Protein AF-A0A2N7GCZ8-F1 (afdb_monomer_lite)

pLDDT: mean 92.73, std 8.87, range [36.66, 98.44]

Sequence (121 aa):
MIDFFESSRCLSTRLAHYFSDLNAPEVCGHCSVCAGQTATLPQIETAEIDLDRLNKWVSEFSIASKPSISNEALTRMLCGITTPLSTKLKAKKMEGFGQLEQHPFSVVLEKVKAIRKNSVV

Secondary structure (DSSP, 8-state):
-HHHHT-SS-HHHHHHHHTT---S-S--SSSTTTTT----PPPPP-----HHHHHHHHHHHHHHS-TT--HHHHHHHHTT---HHHHHTTGGGSTTTTTTTTS-HHHHHHHHHHHHHHT--

Structure (mmCIF, N/CA/C/O backbone):
data_AF-A0A2N7GCZ8-F1
#
_entry.id   AF-A0A2N7GCZ8-F1
#
loop_
_atom_site.group_PDB
_atom_site.id
_atom_site.type_symbol
_atom_site.label_atom_id
_atom_site.label_alt_id
_atom_site.label_comp_id
_atom_site.label_asym_id
_atom_site.label_entity_id
_atom_site.label_seq_id
_atom_site.pdbx_PDB_ins_code
_atom_site.Cartn_x
_atom_site.Cartn_y
_atom_site.Cartn_z
_atom_site.occupancy
_atom_site.B_iso_or_equiv
_atom_site.auth_seq_id
_atom_site.auth_comp_id
_atom_site.auth_asym_id
_atom_site.auth_atom_id
_atom_site.pdbx_PDB_model_num
ATOM 1 N N . MET A 1 1 ? -5.718 -2.926 11.004 1.00 79.88 1 MET A N 1
ATOM 2 C CA . MET A 1 1 ? -5.561 -1.773 11.926 1.00 79.88 1 MET A CA 1
ATOM 3 C C . MET A 1 1 ? -6.473 -0.615 11.545 1.00 79.88 1 MET A C 1
ATOM 5 O O . MET A 1 1 ? -7.054 -0.039 12.446 1.00 79.88 1 MET A O 1
ATOM 9 N N . ILE A 1 2 ? -6.664 -0.291 10.263 1.00 82.56 2 ILE A N 1
ATOM 10 C CA . ILE A 1 2 ? -7.654 0.722 9.851 1.00 82.56 2 ILE A CA 1
ATOM 11 C C . ILE A 1 2 ? -9.086 0.318 10.249 1.00 82.56 2 ILE A C 1
ATOM 13 O O . ILE A 1 2 ? -9.733 1.063 10.976 1.00 82.56 2 ILE A O 1
ATOM 17 N N . ASP A 1 3 ? -9.484 -0.930 9.983 1.00 86.25 3 ASP A N 1
ATOM 18 C CA . ASP A 1 3 ? -10.788 -1.488 10.401 1.00 86.25 3 ASP A CA 1
ATOM 19 C C . ASP A 1 3 ? -11.038 -1.442 11.919 1.00 86.25 3 ASP A C 1
ATOM 21 O O . ASP A 1 3 ? -12.157 -1.634 12.397 1.00 86.25 3 ASP A O 1
ATOM 25 N N . PHE A 1 4 ? -9.984 -1.256 12.722 1.00 92.12 4 PHE A N 1
ATOM 26 C CA . PHE A 1 4 ? -10.159 -1.059 14.152 1.00 92.12 4 PHE A CA 1
ATOM 27 C C . PHE A 1 4 ? -10.814 0.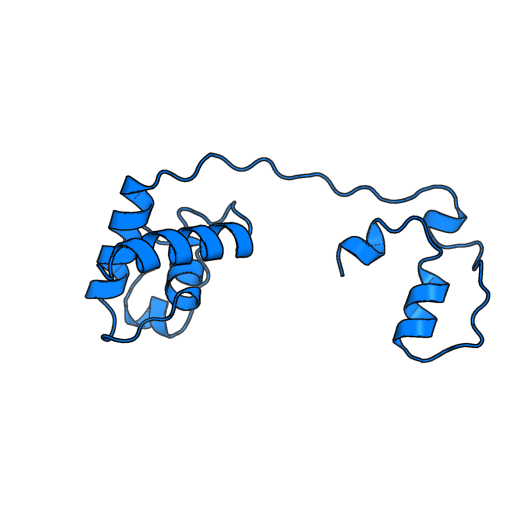292 14.441 1.00 92.12 4 PHE A C 1
ATOM 29 O O . PHE A 1 4 ? -11.752 0.326 15.227 1.00 92.12 4 PHE A O 1
ATOM 36 N N . PHE A 1 5 ? -10.366 1.367 13.793 1.00 91.06 5 PHE A N 1
ATOM 37 C CA . PHE A 1 5 ? -10.846 2.723 14.057 1.00 91.06 5 PHE A CA 1
ATOM 38 C C . PHE A 1 5 ? -12.262 2.982 13.526 1.00 91.06 5 PHE A C 1
ATOM 40 O O . PHE A 1 5 ? -12.988 3.767 14.127 1.00 91.06 5 PHE A O 1
ATOM 47 N N . GLU A 1 6 ? -12.676 2.281 12.470 1.00 92.31 6 GLU A N 1
ATOM 48 C CA . GLU A 1 6 ? -14.028 2.374 11.882 1.00 92.31 6 GLU A CA 1
ATOM 49 C C . GLU A 1 6 ? -15.014 1.339 12.459 1.00 92.31 6 GLU A C 1
ATOM 51 O O . GLU A 1 6 ? -16.129 1.151 11.977 1.00 92.31 6 GLU A O 1
ATOM 56 N N . SER A 1 7 ? -14.600 0.624 13.504 1.00 93.56 7 SER A N 1
ATOM 57 C CA . SER A 1 7 ? -15.395 -0.408 14.164 1.00 93.56 7 SER A CA 1
ATOM 58 C C . SER A 1 7 ? -16.682 0.143 14.771 1.00 93.56 7 SER A C 1
ATOM 60 O O . SER A 1 7 ? -16.669 1.155 15.459 1.00 93.56 7 SER A O 1
ATOM 62 N N . SER A 1 8 ? -17.776 -0.610 14.654 1.00 93.19 8 SER A N 1
ATOM 63 C CA . SER A 1 8 ? -19.029 -0.349 15.381 1.00 93.19 8 SER A CA 1
ATOM 64 C C . SER A 1 8 ? -19.035 -0.877 16.824 1.00 93.19 8 SER A C 1
ATOM 66 O O . SER A 1 8 ? -20.019 -0.723 17.542 1.00 93.19 8 SER A O 1
ATOM 68 N N . ARG A 1 9 ? -17.945 -1.514 17.269 1.00 94.38 9 ARG A N 1
ATOM 69 C CA . ARG A 1 9 ? -17.759 -2.044 18.633 1.00 94.38 9 ARG A CA 1
ATOM 70 C C . ARG A 1 9 ? -16.788 -1.193 19.445 1.00 94.38 9 ARG A C 1
ATOM 72 O O . ARG A 1 9 ? -15.864 -0.621 18.868 1.00 94.38 9 ARG A O 1
ATOM 79 N N . CYS A 1 10 ? -16.952 -1.204 20.772 1.00 96.38 10 CYS A N 1
ATOM 80 C CA . CYS A 1 10 ? -16.096 -0.504 21.732 1.00 96.38 10 CYS A CA 1
ATOM 81 C C . CYS A 1 10 ? -14.597 -0.704 21.435 1.00 96.38 10 CYS A C 1
ATOM 83 O O . CYS A 1 10 ? -14.084 -1.826 21.442 1.00 96.38 10 CYS A O 1
ATOM 85 N N . LEU A 1 11 ? -13.892 0.401 21.188 1.00 96.31 11 LEU A N 1
ATOM 86 C CA . LEU A 1 11 ? -12.479 0.391 20.810 1.00 96.31 11 LEU A CA 1
ATOM 87 C C . LEU A 1 11 ? -11.583 -0.052 21.971 1.00 96.31 11 LEU A C 1
ATOM 89 O O . LEU A 1 11 ? -10.692 -0.878 21.785 1.00 96.31 11 LEU A O 1
ATOM 93 N N . SER A 1 12 ? -11.842 0.459 23.175 1.00 96.19 12 SER A N 1
ATOM 94 C CA . SER A 1 12 ? -11.031 0.168 24.361 1.00 96.19 12 SER A CA 1
ATOM 95 C C . SER A 1 12 ? -11.082 -1.307 24.755 1.00 96.19 12 SER A C 1
ATOM 97 O O . SER A 1 12 ? -10.036 -1.904 24.980 1.00 96.19 12 SER A O 1
ATOM 99 N N . THR A 1 13 ? -12.265 -1.927 24.740 1.00 96.56 13 THR A N 1
ATOM 100 C CA . THR A 1 13 ? -12.436 -3.366 25.007 1.00 96.56 13 THR A CA 1
ATOM 101 C C . THR A 1 13 ? -11.674 -4.212 23.992 1.00 96.56 13 THR A C 1
ATOM 103 O O . THR A 1 13 ? -10.980 -5.159 24.347 1.00 96.56 13 THR A O 1
ATOM 106 N N . ARG A 1 14 ? -11.747 -3.853 22.706 1.00 95.06 14 ARG A N 1
ATOM 107 C CA . ARG A 1 14 ? -11.029 -4.574 21.647 1.00 95.06 14 ARG A CA 1
ATOM 108 C C . ARG A 1 14 ? -9.511 -4.446 21.770 1.00 95.06 14 ARG A C 1
ATOM 110 O O . ARG A 1 14 ? -8.814 -5.420 21.499 1.00 95.06 14 ARG A O 1
ATOM 117 N N . LEU A 1 15 ? -9.005 -3.277 22.169 1.00 96.00 15 LEU A N 1
ATOM 118 C CA . LEU A 1 15 ? -7.580 -3.090 22.458 1.00 96.00 15 LEU A CA 1
ATOM 119 C C . LEU A 1 15 ? -7.145 -3.932 23.650 1.00 96.00 15 LEU A C 1
ATOM 121 O O . LEU A 1 15 ? -6.147 -4.636 23.542 1.00 96.00 15 LEU A O 1
ATOM 125 N N . ALA A 1 16 ? -7.908 -3.905 24.743 1.00 96.44 16 ALA A N 1
ATOM 126 C CA . ALA A 1 16 ? -7.639 -4.726 25.917 1.00 96.44 16 ALA A CA 1
ATOM 127 C C . ALA A 1 16 ? -7.540 -6.214 25.538 1.00 96.44 16 ALA A C 1
ATOM 129 O O . ALA A 1 16 ? -6.504 -6.834 25.768 1.00 96.44 16 ALA A O 1
ATOM 130 N N . HIS A 1 17 ? -8.529 -6.741 24.807 1.00 95.00 17 HIS A N 1
ATOM 131 C CA . HIS A 1 17 ? -8.501 -8.117 24.304 1.00 95.00 17 HIS A CA 1
ATOM 132 C C . HIS A 1 17 ? -7.288 -8.425 23.417 1.00 95.00 17 HIS A C 1
ATOM 134 O O . HIS A 1 17 ? -6.701 -9.497 23.549 1.00 95.00 17 HIS A O 1
ATOM 140 N N . TYR A 1 18 ? -6.895 -7.516 22.517 1.00 94.69 18 TYR A N 1
ATOM 141 C CA . TYR A 1 18 ? -5.696 -7.695 21.687 1.00 94.69 18 TYR A CA 1
ATOM 142 C C . TYR A 1 18 ? -4.428 -7.845 22.544 1.00 94.69 18 TYR A C 1
ATOM 144 O O . TYR A 1 18 ? -3.559 -8.655 22.228 1.00 94.69 18 TYR A O 1
ATOM 152 N N . PHE A 1 19 ? -4.356 -7.122 23.663 1.00 96.25 19 PHE A N 1
ATOM 153 C CA . PHE A 1 19 ? -3.287 -7.234 24.659 1.00 96.25 19 PHE A CA 1
ATOM 154 C C . PHE A 1 19 ? -3.565 -8.282 25.747 1.00 96.25 19 PHE A C 1
ATOM 156 O O . PHE A 1 19 ? -2.901 -8.287 26.780 1.00 96.25 19 PHE A O 1
ATOM 163 N N . SER A 1 20 ? -4.494 -9.211 25.496 1.00 96.44 20 SER A N 1
ATOM 164 C CA . SER A 1 20 ? -4.861 -10.309 26.403 1.00 96.44 20 SER A CA 1
ATOM 165 C C . SER A 1 20 ? -5.434 -9.874 27.758 1.00 96.44 20 SER A C 1
ATOM 167 O O . SER A 1 20 ? -5.486 -10.678 28.686 1.00 96.44 20 SER A O 1
ATOM 169 N N . ASP A 1 21 ? -5.916 -8.637 27.875 1.00 96.50 21 ASP A N 1
ATOM 170 C CA . ASP A 1 21 ? -6.754 -8.220 28.994 1.00 96.50 21 ASP A CA 1
ATOM 171 C C . ASP A 1 21 ? -8.218 -8.565 28.693 1.00 96.50 21 ASP A C 1
ATOM 173 O O . ASP A 1 21 ? -8.897 -7.905 27.903 1.00 96.50 21 ASP A O 1
ATOM 177 N N . LEU A 1 22 ? -8.682 -9.648 29.317 1.00 94.81 22 LEU A N 1
ATOM 178 C CA . LEU A 1 22 ? -10.046 -10.165 29.194 1.00 94.81 22 LEU A CA 1
ATOM 179 C C . LEU A 1 22 ? -10.994 -9.602 30.266 1.00 94.81 22 LEU A C 1
ATOM 181 O O . LEU A 1 22 ? -12.172 -9.942 30.263 1.00 94.81 22 LEU A O 1
ATOM 185 N N . ASN A 1 23 ? -10.489 -8.778 31.191 1.00 95.12 23 ASN A N 1
ATOM 186 C CA . ASN A 1 23 ? -11.271 -8.220 32.297 1.00 95.12 23 ASN A CA 1
ATOM 187 C C . ASN A 1 23 ? -11.822 -6.822 31.983 1.00 95.12 23 ASN A C 1
ATOM 189 O O . ASN A 1 23 ? -12.541 -6.243 32.799 1.00 95.12 23 ASN A O 1
ATOM 193 N N . ALA A 1 24 ? -11.478 -6.259 30.823 1.00 93.56 24 ALA A N 1
ATOM 194 C CA . ALA A 1 24 ? -11.988 -4.968 30.395 1.00 93.56 24 ALA A CA 1
ATOM 195 C C . ALA A 1 24 ? -13.521 -4.994 30.242 1.00 93.56 24 ALA A C 1
ATOM 197 O O . ALA A 1 24 ? -14.084 -5.983 29.768 1.00 93.56 24 ALA A O 1
ATOM 198 N N . PRO A 1 25 ? -14.214 -3.896 30.590 1.00 94.19 25 PRO A N 1
ATOM 199 C CA . PRO A 1 25 ? -15.661 -3.818 30.431 1.00 94.19 25 PRO A CA 1
ATOM 200 C C . PRO A 1 25 ? -16.051 -3.948 28.956 1.00 94.19 25 PRO A C 1
ATOM 202 O O . PRO A 1 25 ? -15.336 -3.464 28.079 1.00 94.19 25 PRO A O 1
ATOM 205 N N . GLU A 1 26 ? -17.222 -4.521 28.670 1.00 93.25 26 GLU A N 1
ATOM 206 C CA . GLU A 1 26 ? -17.741 -4.626 27.295 1.00 93.25 26 GLU A CA 1
ATOM 207 C C . GLU A 1 26 ? -18.005 -3.250 26.653 1.00 93.25 26 GLU A C 1
ATOM 209 O O . GLU A 1 26 ? -17.853 -3.069 25.443 1.00 93.25 26 GLU A O 1
ATOM 214 N N . VAL A 1 27 ? -18.356 -2.256 27.477 1.00 95.44 27 VAL A N 1
ATOM 215 C CA . VAL A 1 27 ? -18.623 -0.869 27.082 1.00 95.44 27 VAL A CA 1
ATOM 216 C C . VAL A 1 27 ? -17.806 0.058 27.978 1.00 95.44 27 VAL A C 1
ATOM 218 O O . VAL A 1 27 ? -18.081 0.182 29.167 1.00 95.44 27 VAL A O 1
ATOM 221 N N . CYS A 1 28 ? -16.802 0.730 27.413 1.00 96.06 28 CYS A N 1
ATOM 222 C CA . CYS A 1 28 ? -15.927 1.620 28.188 1.00 96.06 28 CYS A CA 1
ATOM 223 C C . CYS A 1 28 ? -16.554 2.987 28.509 1.00 96.06 28 CYS A C 1
ATOM 225 O O . CYS A 1 28 ? -16.083 3.685 29.399 1.00 96.06 28 CYS A O 1
ATOM 227 N N . GLY A 1 29 ? -17.581 3.405 27.761 1.00 95.69 29 GLY A N 1
ATOM 228 C CA . GLY A 1 29 ? -18.274 4.684 27.958 1.00 95.69 29 GLY A CA 1
ATOM 229 C C . GLY A 1 29 ? -17.536 5.935 27.458 1.00 95.69 29 GLY A C 1
ATOM 230 O O . GLY A 1 29 ? -18.134 7.002 27.448 1.00 95.69 29 GLY A O 1
ATOM 231 N N . HIS A 1 30 ? -16.279 5.833 27.011 1.00 94.75 30 HIS A N 1
ATOM 232 C CA . HIS A 1 30 ? -15.463 7.010 26.665 1.00 94.75 30 HIS A CA 1
ATOM 233 C C . HIS A 1 30 ? -14.760 6.946 25.298 1.00 94.75 30 HIS A C 1
ATOM 235 O O . HIS A 1 30 ? -14.142 7.923 24.881 1.00 94.75 30 HIS A O 1
ATOM 241 N N . CYS A 1 31 ? -14.788 5.812 24.590 1.00 96.00 31 CYS A N 1
ATOM 242 C CA . CYS A 1 31 ? -14.279 5.757 23.216 1.00 96.00 31 CYS A CA 1
ATOM 243 C C . CYS A 1 31 ? -15.288 6.362 22.230 1.00 96.00 31 CYS A C 1
ATOM 245 O O . CYS A 1 31 ? -16.477 6.446 22.535 1.00 96.00 31 CYS A O 1
ATOM 247 N N . SER A 1 32 ? -14.830 6.719 21.029 1.00 95.44 32 SER A N 1
ATOM 248 C CA . SER A 1 32 ? -15.662 7.337 19.987 1.00 95.44 32 SER A CA 1
ATOM 249 C C . SER A 1 32 ? -16.944 6.547 19.692 1.00 95.44 32 SER A C 1
ATOM 251 O O . SER A 1 32 ? -18.022 7.124 19.635 1.00 95.44 32 SER A O 1
ATOM 253 N N . VAL A 1 33 ? -16.860 5.217 19.624 1.00 96.44 33 VAL A N 1
ATOM 254 C CA . VAL A 1 33 ? -18.020 4.334 19.418 1.00 96.44 33 VAL A CA 1
ATOM 255 C C . VAL A 1 33 ? -19.008 4.408 20.583 1.00 96.44 33 VAL A C 1
ATOM 257 O O . VAL A 1 33 ? -20.206 4.563 20.369 1.00 96.44 33 VAL A O 1
ATOM 260 N N . CYS A 1 34 ? -18.520 4.337 21.825 1.00 96.50 34 CYS A N 1
ATOM 261 C CA . CYS A 1 34 ? -19.374 4.444 23.014 1.00 96.50 34 CYS A CA 1
ATOM 262 C C . CYS A 1 34 ? -19.990 5.842 23.162 1.00 96.50 34 CYS A C 1
ATOM 264 O O . CYS A 1 34 ? -21.074 5.966 23.719 1.00 96.50 34 CYS A O 1
ATOM 266 N N . ALA A 1 35 ? -19.323 6.871 22.638 1.00 94.81 35 ALA A N 1
ATOM 267 C CA . ALA A 1 35 ? -19.833 8.234 22.557 1.00 94.81 35 ALA A CA 1
ATOM 268 C C . ALA A 1 35 ? -20.789 8.463 21.364 1.00 94.81 35 ALA A C 1
ATOM 270 O O . ALA A 1 35 ? -21.240 9.587 21.158 1.00 94.81 35 ALA A O 1
ATOM 271 N N . GLY A 1 36 ? -21.092 7.433 20.561 1.00 94.44 36 GLY A N 1
ATOM 272 C CA . GLY A 1 36 ? -21.970 7.538 19.388 1.00 94.44 36 GLY A CA 1
ATOM 273 C C . GLY A 1 36 ? -21.339 8.236 18.175 1.00 94.44 36 GLY A C 1
ATOM 274 O O . GLY A 1 36 ? -22.047 8.636 17.258 1.00 94.44 36 GLY A O 1
ATOM 275 N N . GLN A 1 37 ? -20.015 8.388 18.161 1.00 93.94 37 GLN A N 1
ATOM 276 C CA . GLN A 1 37 ? -19.232 9.093 17.143 1.00 93.94 37 GLN A CA 1
ATOM 277 C C . GLN A 1 37 ? -18.298 8.130 16.398 1.00 93.94 37 GLN A C 1
ATOM 279 O O . GLN A 1 37 ? -17.083 8.329 16.360 1.00 93.94 37 GLN A O 1
ATOM 284 N N . THR A 1 38 ? -18.832 7.044 15.836 1.00 93.06 38 THR A N 1
ATOM 285 C CA . THR A 1 38 ? -18.017 6.099 15.056 1.00 93.06 38 THR A CA 1
ATOM 286 C C . THR A 1 38 ? -17.306 6.824 13.914 1.00 93.06 38 THR A C 1
ATOM 288 O O . THR A 1 38 ? -17.937 7.517 13.117 1.00 93.06 38 THR A O 1
ATOM 291 N N . ALA A 1 39 ? -15.983 6.672 13.844 1.00 91.75 39 ALA A N 1
ATOM 292 C CA . ALA A 1 39 ? -15.18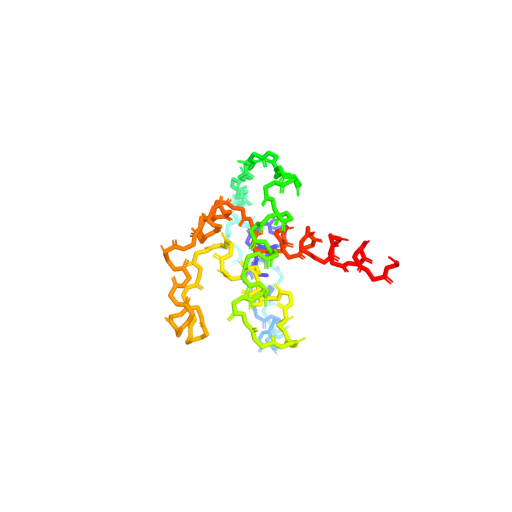7 7.311 12.810 1.00 91.75 39 ALA A CA 1
ATOM 293 C C . ALA A 1 39 ? -15.444 6.642 11.453 1.00 91.75 39 ALA A C 1
ATOM 295 O O . ALA A 1 39 ? -15.544 5.422 11.365 1.00 91.75 39 ALA A O 1
ATOM 296 N N . THR A 1 40 ? -15.528 7.452 10.402 1.00 90.69 40 THR A N 1
ATOM 297 C CA . THR A 1 40 ? -15.482 7.002 9.007 1.00 90.69 40 THR A CA 1
ATOM 298 C C . THR A 1 40 ? -14.307 7.708 8.357 1.00 90.69 40 THR A C 1
ATOM 300 O O . THR A 1 40 ? -14.212 8.936 8.412 1.00 90.69 40 THR A O 1
ATOM 303 N N . LEU A 1 41 ? -13.378 6.942 7.803 1.00 88.00 41 LEU A N 1
ATOM 304 C CA . LEU A 1 41 ? -12.216 7.481 7.120 1.00 88.00 41 LEU A CA 1
ATOM 305 C C . LEU A 1 41 ? -12.594 7.824 5.674 1.00 88.00 41 LEU A C 1
ATOM 307 O O . LEU A 1 41 ? -13.368 7.103 5.042 1.00 88.00 41 LEU A O 1
ATOM 311 N N . PRO A 1 42 ? -12.063 8.929 5.128 1.00 86.94 42 PRO A N 1
ATOM 312 C CA . PRO A 1 42 ? -12.327 9.288 3.746 1.00 86.94 42 PRO A CA 1
ATOM 313 C C . PRO A 1 42 ? -11.749 8.222 2.812 1.00 86.94 42 PRO A C 1
ATOM 315 O O . PRO A 1 42 ? -10.592 7.815 2.951 1.00 86.94 42 PRO A O 1
ATOM 318 N N . GLN A 1 43 ? -12.547 7.793 1.837 1.00 81.94 43 GLN A N 1
ATOM 319 C CA . GLN A 1 43 ? -12.045 6.982 0.736 1.00 81.94 43 GLN A CA 1
ATOM 320 C C . GLN A 1 43 ? -11.307 7.878 -0.256 1.00 81.94 43 GLN A C 1
ATOM 322 O O . GLN A 1 43 ? -11.779 8.956 -0.612 1.00 81.94 43 GLN A O 1
ATOM 327 N N . ILE A 1 44 ? -10.132 7.426 -0.688 1.00 81.88 44 ILE A N 1
ATOM 328 C CA . ILE A 1 44 ? -9.348 8.110 -1.712 1.00 81.88 44 ILE A CA 1
ATOM 329 C C . ILE A 1 44 ? -9.728 7.503 -3.056 1.00 81.88 44 ILE A C 1
ATOM 331 O O . ILE A 1 44 ? -9.494 6.318 -3.297 1.00 81.88 44 ILE A O 1
ATOM 335 N N . GLU A 1 45 ? -10.297 8.324 -3.931 1.00 85.00 45 GLU A N 1
ATOM 336 C CA . GLU A 1 45 ? -10.468 7.969 -5.334 1.00 85.00 45 GLU A CA 1
ATOM 337 C C . GLU A 1 45 ? -9.125 8.112 -6.047 1.00 85.00 45 GLU A C 1
ATOM 339 O O . GLU A 1 45 ? -8.493 9.169 -6.029 1.00 85.00 45 GLU A O 1
ATOM 344 N N . THR A 1 46 ? -8.671 7.030 -6.670 1.00 88.44 46 THR A N 1
ATOM 345 C CA . THR A 1 46 ? -7.455 7.036 -7.483 1.00 88.44 46 THR A CA 1
ATOM 346 C C . THR A 1 46 ? -7.827 6.875 -8.941 1.00 88.44 46 THR A C 1
ATOM 348 O O . THR A 1 46 ? -8.753 6.125 -9.251 1.00 88.44 46 THR A O 1
ATOM 351 N N . ALA A 1 47 ? -7.079 7.526 -9.830 1.00 90.44 47 ALA A N 1
ATOM 352 C CA . ALA A 1 47 ? -7.267 7.387 -11.268 1.00 90.44 47 ALA A CA 1
ATOM 353 C C . ALA A 1 47 ? -7.169 5.919 -11.727 1.00 90.44 47 ALA A C 1
ATOM 355 O O . ALA A 1 47 ? -6.698 5.039 -11.006 1.00 90.44 47 ALA A O 1
ATOM 356 N N . GLU A 1 48 ? -7.600 5.630 -12.948 1.00 93.81 48 GLU A N 1
ATOM 357 C CA . GLU A 1 48 ? -7.344 4.318 -13.531 1.00 93.81 48 GLU A CA 1
ATOM 358 C C . GLU A 1 48 ? -5.859 4.176 -13.902 1.00 93.81 48 GLU A C 1
ATOM 360 O O . GLU A 1 48 ? -5.227 5.115 -14.389 1.00 93.81 48 GLU A O 1
ATOM 365 N N . ILE A 1 49 ? -5.286 2.994 -13.658 1.00 95.56 49 ILE A N 1
ATOM 366 C CA . ILE A 1 49 ? -3.897 2.697 -14.024 1.00 95.56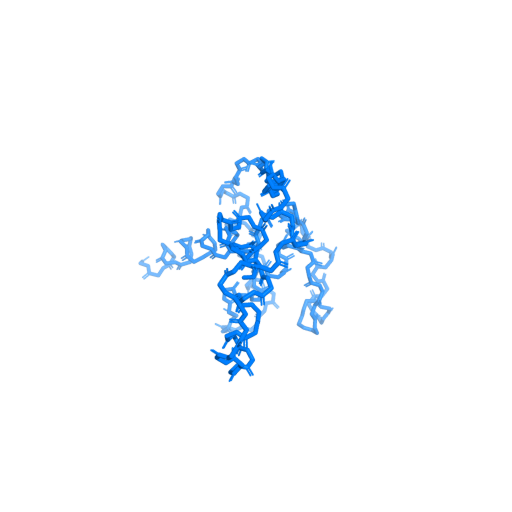 49 ILE A CA 1
ATOM 367 C C . ILE A 1 49 ? -3.862 2.246 -15.484 1.00 95.56 49 ILE A C 1
ATOM 369 O O . ILE A 1 49 ? -4.338 1.157 -15.806 1.00 95.56 49 ILE A O 1
ATOM 373 N N . ASP A 1 50 ? -3.232 3.056 -16.332 1.00 96.19 50 ASP A N 1
ATOM 374 C CA . ASP A 1 50 ? -2.915 2.721 -17.722 1.00 96.19 50 ASP A CA 1
ATOM 375 C C . ASP A 1 50 ? -1.985 1.492 -17.780 1.00 96.19 50 ASP A C 1
ATOM 377 O O . ASP A 1 50 ? -0.843 1.517 -17.302 1.00 96.19 50 ASP A O 1
ATOM 381 N N . LEU A 1 51 ? -2.493 0.395 -18.349 1.00 95.06 51 LEU A N 1
ATOM 382 C CA . LEU A 1 51 ? -1.789 -0.885 -18.408 1.00 95.06 51 LEU A CA 1
ATOM 383 C C . LEU A 1 51 ? -0.600 -0.870 -19.375 1.00 95.06 51 LEU A C 1
ATOM 385 O O . LEU A 1 51 ? 0.381 -1.573 -19.125 1.00 95.06 51 LEU A O 1
ATOM 389 N N . ASP A 1 52 ? -0.646 -0.069 -20.438 1.00 95.44 52 ASP A N 1
ATOM 390 C CA . ASP A 1 52 ? 0.444 0.020 -21.411 1.00 95.44 52 ASP A CA 1
ATOM 391 C C . ASP A 1 52 ? 1.635 0.757 -20.800 1.00 95.44 52 ASP A C 1
ATOM 393 O O . ASP A 1 52 ? 2.778 0.290 -20.865 1.00 95.44 52 ASP A O 1
ATOM 397 N N . ARG A 1 53 ? 1.363 1.865 -20.099 1.00 96.88 53 ARG A N 1
ATOM 398 C CA . ARG A 1 53 ? 2.383 2.573 -19.312 1.00 96.88 53 ARG A CA 1
ATOM 399 C C . ARG A 1 53 ? 2.946 1.698 -18.200 1.00 96.88 53 ARG A C 1
ATOM 401 O O . ARG A 1 53 ? 4.165 1.619 -18.046 1.00 96.88 53 ARG A O 1
ATOM 408 N N . LEU A 1 54 ? 2.083 0.991 -17.469 1.00 97.62 54 LEU A N 1
ATOM 409 C CA . LEU A 1 54 ? 2.510 0.076 -16.413 1.00 97.62 54 LEU A CA 1
ATOM 410 C C . LEU A 1 54 ? 3.466 -0.999 -16.950 1.00 97.62 54 LEU A C 1
ATOM 412 O O . LEU A 1 54 ? 4.525 -1.223 -16.360 1.00 97.62 54 LEU A O 1
ATOM 416 N N . ASN A 1 55 ? 3.123 -1.634 -18.075 1.00 96.75 55 ASN A N 1
ATOM 417 C CA . ASN A 1 55 ? 3.975 -2.626 -18.732 1.00 96.75 55 ASN A CA 1
ATOM 418 C C . ASN A 1 55 ? 5.328 -2.034 -19.140 1.00 96.75 55 ASN A C 1
ATOM 420 O O . ASN A 1 55 ? 6.368 -2.643 -18.873 1.00 96.75 55 ASN A O 1
ATOM 424 N N . LYS A 1 56 ? 5.335 -0.829 -19.726 1.00 97.12 56 LYS A N 1
ATOM 425 C CA . LYS A 1 56 ? 6.564 -0.121 -20.109 1.00 97.12 56 LYS A CA 1
ATOM 426 C C . LYS A 1 56 ? 7.484 0.097 -18.905 1.00 97.12 56 LYS A C 1
ATOM 428 O O . LYS A 1 56 ? 8.650 -0.291 -18.949 1.00 97.12 56 LYS A O 1
ATOM 433 N N . TRP A 1 57 ? 6.961 0.664 -17.820 1.00 97.50 57 TRP A N 1
ATOM 434 C CA . TRP A 1 57 ? 7.740 0.969 -16.617 1.00 97.50 57 TRP A CA 1
ATOM 435 C C . TRP A 1 57 ? 8.254 -0.289 -15.909 1.00 97.50 57 TRP A C 1
ATOM 437 O O . TRP A 1 57 ? 9.394 -0.327 -15.440 1.00 97.50 57 TRP A O 1
ATOM 447 N N . VAL A 1 58 ? 7.431 -1.343 -15.844 1.00 96.06 58 VAL A N 1
ATOM 448 C CA . VAL A 1 58 ? 7.835 -2.634 -15.270 1.00 96.06 58 VAL A CA 1
ATOM 449 C C . VAL A 1 58 ? 8.938 -3.285 -16.095 1.00 96.06 58 VAL A C 1
ATOM 451 O O . VAL A 1 58 ? 9.896 -3.803 -15.516 1.00 96.06 58 VAL A O 1
ATOM 454 N N . SER A 1 59 ? 8.840 -3.232 -17.423 1.00 94.44 59 SER A N 1
ATOM 455 C CA . SER A 1 59 ? 9.859 -3.765 -18.328 1.00 94.44 59 SER A CA 1
ATOM 456 C C . SER A 1 59 ? 11.183 -3.009 -18.194 1.00 94.44 59 SER A C 1
ATOM 458 O O . SER A 1 59 ? 12.217 -3.634 -17.958 1.00 94.44 59 SER A O 1
ATOM 460 N N . GLU A 1 60 ? 11.151 -1.670 -18.222 1.00 95.12 60 GLU A N 1
ATOM 461 C CA . GLU A 1 60 ? 12.339 -0.816 -18.069 1.00 95.12 60 GLU A CA 1
ATOM 462 C C . GLU A 1 60 ? 13.113 -1.145 -16.782 1.00 95.12 60 GLU A C 1
ATOM 464 O O . GLU A 1 60 ? 14.321 -1.404 -16.813 1.00 95.12 60 GLU A O 1
ATOM 469 N N . PHE A 1 61 ? 12.415 -1.210 -15.643 1.00 95.19 61 PHE A N 1
ATOM 470 C CA . PHE A 1 61 ? 13.060 -1.512 -14.365 1.00 95.19 61 PHE A CA 1
ATOM 471 C C . PHE A 1 61 ? 13.529 -2.962 -14.268 1.00 95.19 61 PHE A C 1
ATOM 473 O O . PHE A 1 61 ? 14.583 -3.224 -13.687 1.00 95.19 61 PHE A O 1
ATOM 480 N N . SER A 1 62 ? 12.780 -3.903 -14.849 1.00 93.94 62 SER A N 1
ATOM 481 C CA . SER A 1 62 ? 13.165 -5.315 -14.870 1.00 93.94 62 SER A CA 1
ATOM 482 C C . SER A 1 62 ? 14.458 -5.523 -15.656 1.00 93.94 62 SER A C 1
ATOM 484 O O . SER A 1 62 ? 15.361 -6.176 -15.137 1.00 93.94 62 SER A O 1
ATOM 486 N N . ILE A 1 63 ? 14.589 -4.898 -16.832 1.00 92.94 63 ILE A N 1
ATOM 487 C CA . ILE A 1 63 ? 15.795 -4.942 -17.678 1.00 92.94 63 ILE A CA 1
ATOM 488 C C . ILE A 1 63 ? 17.001 -4.326 -16.961 1.00 92.94 63 ILE A C 1
ATOM 490 O O . ILE A 1 63 ? 18.101 -4.872 -17.020 1.00 92.94 63 ILE A O 1
ATOM 494 N N . ALA A 1 64 ? 16.810 -3.208 -16.256 1.00 92.38 64 ALA A N 1
ATOM 495 C CA . ALA A 1 64 ? 17.880 -2.580 -15.483 1.00 92.38 64 ALA A CA 1
ATOM 496 C C . ALA A 1 64 ? 18.307 -3.411 -14.255 1.00 92.38 64 ALA A C 1
ATOM 498 O O . ALA A 1 64 ? 19.383 -3.193 -13.692 1.00 92.38 64 ALA A O 1
ATOM 499 N N . SER A 1 65 ? 17.465 -4.344 -13.810 1.00 89.25 65 SER A N 1
ATOM 500 C CA . SER A 1 65 ? 17.676 -5.163 -12.620 1.00 89.25 65 SER A CA 1
ATOM 501 C C . SER A 1 65 ? 18.253 -6.555 -12.930 1.00 89.25 65 SER A C 1
ATOM 503 O O . SER A 1 65 ? 18.468 -6.941 -14.073 1.00 89.25 65 SER A O 1
ATOM 505 N N . LYS A 1 66 ? 18.548 -7.332 -11.880 1.00 81.19 66 LYS A N 1
ATOM 506 C CA . LYS A 1 66 ? 18.971 -8.739 -12.004 1.00 81.19 66 LYS A CA 1
ATOM 507 C C . LYS A 1 66 ? 17.774 -9.640 -12.374 1.00 81.19 66 LYS A C 1
ATOM 509 O O . LYS A 1 66 ? 16.652 -9.285 -12.021 1.00 81.19 66 LYS A O 1
ATOM 514 N N . PRO A 1 67 ? 17.994 -10.842 -12.952 1.00 68.50 67 PRO A N 1
ATOM 515 C CA . PRO A 1 67 ? 16.937 -11.716 -13.498 1.00 68.50 67 PRO A CA 1
ATOM 516 C C . PRO A 1 67 ? 15.826 -12.175 -12.531 1.00 68.50 67 PRO A C 1
ATOM 518 O O . PRO A 1 67 ? 14.873 -12.812 -12.963 1.00 68.50 67 PRO A O 1
ATOM 521 N N . SER A 1 68 ? 15.892 -11.856 -11.238 1.00 81.81 68 SER A N 1
ATOM 522 C CA . SER A 1 68 ? 14.921 -12.292 -10.229 1.00 81.81 68 SER A CA 1
ATOM 523 C C . SER A 1 68 ? 14.353 -11.125 -9.415 1.00 81.81 68 SER A C 1
ATOM 525 O O . SER A 1 68 ? 14.370 -11.149 -8.181 1.00 81.81 68 SER A O 1
ATOM 527 N N . ILE A 1 69 ? 13.886 -10.065 -10.078 1.00 93.06 69 ILE A N 1
ATOM 528 C CA . ILE A 1 69 ? 13.228 -8.959 -9.377 1.00 93.06 69 ILE A CA 1
ATOM 529 C C . ILE A 1 69 ? 11.830 -9.358 -8.883 1.00 93.06 69 ILE A C 1
ATOM 531 O O . ILE A 1 69 ? 11.018 -9.930 -9.621 1.00 93.06 69 ILE A O 1
ATOM 535 N N . SER A 1 70 ? 11.544 -9.063 -7.614 1.00 95.38 70 SER A N 1
ATOM 536 C CA . SER A 1 70 ? 10.249 -9.366 -7.001 1.00 95.38 70 SER A CA 1
ATOM 537 C C . SER A 1 70 ? 9.174 -8.362 -7.431 1.00 95.38 70 SER A C 1
ATOM 539 O O . SER A 1 70 ? 9.476 -7.235 -7.833 1.00 95.38 70 SER A O 1
ATOM 541 N N . ASN A 1 71 ? 7.904 -8.757 -7.327 1.00 97.00 71 ASN A N 1
ATOM 542 C CA . ASN A 1 71 ? 6.781 -7.859 -7.609 1.00 97.00 71 ASN A CA 1
ATOM 543 C C . ASN A 1 71 ? 6.803 -6.646 -6.675 1.00 97.00 71 ASN A C 1
ATOM 545 O O . ASN A 1 71 ? 6.613 -5.525 -7.117 1.00 97.00 71 ASN A O 1
ATOM 549 N N . GLU A 1 72 ? 7.148 -6.847 -5.407 1.00 97.69 72 GLU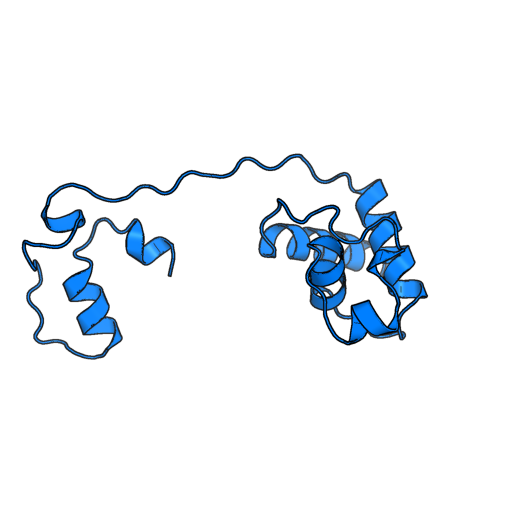 A N 1
ATOM 550 C CA . GLU A 1 72 ? 7.214 -5.790 -4.401 1.00 97.69 72 GLU A CA 1
ATOM 551 C C . GLU A 1 72 ? 8.339 -4.789 -4.687 1.00 97.69 72 GLU A C 1
ATOM 553 O O . GLU A 1 72 ? 8.235 -3.626 -4.305 1.00 97.69 72 GLU A O 1
ATOM 558 N N . ALA A 1 73 ? 9.440 -5.208 -5.316 1.00 96.75 73 ALA A N 1
ATOM 559 C CA . ALA A 1 73 ? 10.499 -4.288 -5.728 1.00 96.75 73 ALA A CA 1
ATOM 560 C C . ALA A 1 73 ? 10.031 -3.370 -6.871 1.00 96.75 73 ALA A C 1
ATOM 562 O O . ALA A 1 73 ? 10.289 -2.167 -6.824 1.00 96.75 73 ALA A O 1
ATOM 563 N N . LEU A 1 74 ? 9.289 -3.918 -7.839 1.00 97.38 74 LEU A N 1
ATOM 564 C CA . LEU A 1 74 ? 8.637 -3.150 -8.905 1.00 97.38 74 LEU A CA 1
ATOM 565 C C . LEU A 1 74 ? 7.577 -2.201 -8.336 1.00 97.38 74 LEU A C 1
ATOM 567 O O . LEU A 1 74 ? 7.590 -1.013 -8.640 1.00 97.38 74 LEU A O 1
ATOM 571 N N . THR A 1 75 ? 6.712 -2.691 -7.445 1.00 98.38 75 THR A N 1
ATOM 572 C CA . THR A 1 75 ? 5.683 -1.873 -6.791 1.00 98.38 75 THR A CA 1
ATOM 573 C C . THR A 1 75 ? 6.298 -0.723 -5.999 1.00 98.38 75 THR A C 1
ATOM 575 O O . THR A 1 75 ? 5.844 0.407 -6.124 1.00 98.38 75 THR A O 1
ATOM 578 N N . ARG A 1 76 ? 7.370 -0.961 -5.227 1.00 98.44 76 ARG A N 1
ATOM 579 C CA . ARG A 1 76 ? 8.064 0.118 -4.499 1.00 98.44 76 ARG A CA 1
ATOM 580 C C . ARG A 1 76 ? 8.615 1.186 -5.440 1.00 98.44 76 ARG A C 1
ATOM 582 O O . ARG A 1 76 ? 8.482 2.362 -5.127 1.00 98.44 76 ARG A O 1
ATOM 589 N N . MET A 1 77 ? 9.194 0.789 -6.575 1.00 97.69 77 MET A N 1
ATOM 590 C CA . MET A 1 77 ? 9.665 1.725 -7.602 1.00 97.69 77 MET A CA 1
ATOM 591 C C . MET A 1 77 ? 8.506 2.591 -8.122 1.00 97.69 77 MET A C 1
ATOM 593 O O . MET A 1 77 ? 8.596 3.817 -8.079 1.00 97.69 77 MET A O 1
ATOM 597 N N . LEU A 1 78 ? 7.397 1.963 -8.517 1.00 98.31 78 LEU A N 1
ATOM 598 C CA . LEU A 1 78 ? 6.217 2.647 -9.053 1.00 98.31 78 LEU A CA 1
ATOM 599 C C . LEU A 1 78 ? 5.552 3.579 -8.028 1.00 98.31 78 LEU A C 1
ATOM 601 O O . LEU A 1 78 ? 5.101 4.658 -8.388 1.00 98.31 78 LEU A O 1
ATOM 605 N N . CYS A 1 79 ? 5.545 3.203 -6.747 1.00 98.25 79 CYS A N 1
ATOM 606 C CA . CYS A 1 79 ? 5.027 4.028 -5.651 1.00 98.25 79 CYS A CA 1
ATOM 607 C C . CYS A 1 79 ? 6.045 5.051 -5.108 1.00 98.25 79 CYS A C 1
ATOM 609 O O . CYS A 1 79 ? 5.794 5.662 -4.075 1.00 98.25 79 CYS A O 1
ATOM 611 N N . GLY A 1 80 ? 7.225 5.201 -5.724 1.00 97.56 80 GLY A N 1
ATOM 612 C CA . GLY A 1 80 ? 8.225 6.198 -5.312 1.00 97.56 80 GLY A CA 1
ATOM 613 C C . GLY A 1 80 ? 8.966 5.863 -4.008 1.00 97.56 80 GLY A C 1
ATOM 614 O O . GLY A 1 80 ? 9.720 6.680 -3.471 1.00 97.56 80 GLY A O 1
ATOM 615 N N . ILE A 1 81 ? 8.809 4.640 -3.497 1.00 97.9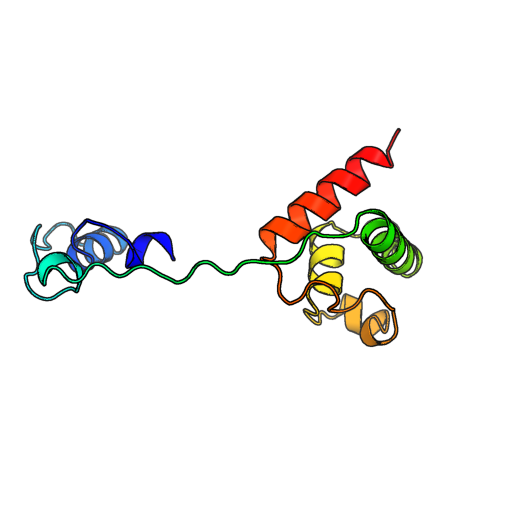4 81 ILE A N 1
ATOM 616 C CA . ILE A 1 81 ? 9.447 4.169 -2.268 1.00 97.94 81 ILE A CA 1
ATOM 617 C C . ILE A 1 81 ? 10.909 3.842 -2.571 1.00 97.94 81 ILE A C 1
ATOM 619 O O . ILE A 1 81 ? 11.245 2.832 -3.197 1.00 97.94 81 ILE A O 1
ATOM 623 N N . THR A 1 82 ? 11.806 4.702 -2.093 1.00 96.81 82 THR A N 1
ATOM 624 C CA . THR A 1 82 ? 13.246 4.523 -2.292 1.00 96.81 82 THR A CA 1
ATOM 625 C C . THR A 1 82 ? 13.762 3.330 -1.479 1.00 96.81 82 THR A C 1
ATOM 627 O O . THR A 1 82 ? 13.544 3.230 -0.277 1.00 96.81 82 THR A O 1
ATOM 630 N N . THR A 1 83 ? 14.492 2.431 -2.139 1.00 96.56 83 THR A N 1
ATOM 631 C CA . THR A 1 83 ? 15.156 1.255 -1.561 1.00 96.56 83 THR A CA 1
ATOM 632 C C . THR A 1 83 ? 16.632 1.219 -1.976 1.00 96.56 83 THR A C 1
ATOM 634 O O . THR A 1 83 ? 17.003 1.859 -2.965 1.00 96.56 83 THR A O 1
ATOM 637 N N . PRO A 1 84 ? 17.500 0.435 -1.303 1.00 95.88 84 PRO A N 1
ATOM 638 C CA . PRO A 1 84 ? 18.887 0.265 -1.742 1.00 95.88 84 PRO A CA 1
ATOM 639 C C . PRO A 1 84 ? 19.006 -0.178 -3.209 1.00 95.88 84 PRO A C 1
ATOM 641 O O . PRO A 1 84 ? 19.873 0.305 -3.939 1.00 95.88 84 PRO A O 1
ATOM 644 N N . LEU A 1 85 ? 18.094 -1.046 -3.666 1.00 93.81 85 LEU A N 1
ATOM 645 C CA . LEU A 1 85 ? 18.025 -1.484 -5.059 1.00 93.81 85 LEU A CA 1
ATOM 646 C C . LEU A 1 85 ? 17.680 -0.323 -6.000 1.00 93.81 85 LEU A C 1
ATOM 648 O O . LEU A 1 85 ? 18.401 -0.097 -6.969 1.00 93.81 85 LEU A O 1
ATOM 652 N N . SER A 1 86 ? 16.618 0.437 -5.714 1.00 93.81 86 SER A N 1
ATOM 653 C CA . SER A 1 86 ? 16.190 1.538 -6.587 1.00 93.81 86 SER A CA 1
ATOM 654 C C . SER A 1 86 ? 17.231 2.661 -6.650 1.00 93.81 86 SER A C 1
ATOM 656 O O . SER A 1 86 ? 17.429 3.254 -7.708 1.00 93.81 86 SER A O 1
ATOM 658 N N . THR A 1 87 ? 17.953 2.920 -5.555 1.00 95.25 87 THR A N 1
ATOM 659 C CA . THR A 1 87 ? 19.081 3.864 -5.537 1.00 95.25 87 THR A CA 1
ATOM 660 C C . THR A 1 87 ? 20.236 3.366 -6.401 1.00 95.25 87 THR A C 1
ATOM 662 O O . THR A 1 87 ? 20.733 4.115 -7.242 1.00 95.25 87 THR A O 1
ATOM 665 N N . LYS A 1 88 ? 20.631 2.092 -6.256 1.00 95.06 88 LYS A N 1
ATOM 666 C CA . LYS A 1 88 ? 21.700 1.479 -7.060 1.00 95.06 88 LYS A CA 1
ATOM 667 C C . LYS A 1 88 ? 21.396 1.533 -8.559 1.00 95.06 88 LYS A C 1
ATOM 669 O O . LYS A 1 88 ? 22.292 1.808 -9.352 1.00 95.06 88 LYS A O 1
ATOM 674 N N . LEU A 1 89 ? 20.139 1.301 -8.931 1.00 94.62 89 LEU A N 1
ATOM 675 C CA . LEU A 1 89 ? 19.669 1.326 -10.318 1.00 94.62 89 LEU A CA 1
ATOM 676 C C . LEU A 1 89 ? 19.338 2.735 -10.831 1.00 94.62 89 LEU A C 1
ATOM 678 O O . LEU A 1 89 ? 18.927 2.877 -11.976 1.00 94.62 89 LEU A O 1
ATOM 682 N N . LYS A 1 90 ? 19.520 3.783 -10.013 1.00 95.62 90 LYS A N 1
ATOM 683 C CA . LYS A 1 90 ? 19.166 5.174 -10.348 1.00 95.62 90 LYS A CA 1
ATOM 684 C C . LYS A 1 90 ? 17.707 5.314 -10.810 1.00 95.62 90 LYS A C 1
ATOM 686 O O . LYS A 1 90 ? 17.416 6.124 -11.684 1.00 95.62 90 LYS A O 1
ATOM 691 N N . ALA A 1 91 ? 16.794 4.575 -10.176 1.00 95.38 91 ALA A N 1
ATOM 692 C CA . ALA A 1 91 ? 15.386 4.491 -10.564 1.00 95.38 91 ALA A CA 1
ATOM 693 C C . ALA A 1 91 ? 14.687 5.855 -10.628 1.00 95.38 91 ALA A C 1
ATOM 695 O O . ALA A 1 91 ? 13.844 6.053 -11.482 1.00 95.38 91 ALA A O 1
ATOM 696 N N . LYS A 1 92 ? 15.098 6.834 -9.809 1.00 95.88 92 LYS A N 1
ATOM 697 C CA . LYS A 1 92 ? 14.592 8.220 -9.872 1.00 95.88 92 LYS A CA 1
ATOM 698 C C . LYS A 1 92 ? 14.770 8.904 -11.239 1.00 95.88 92 LYS A C 1
ATOM 700 O O . LYS A 1 92 ? 14.186 9.955 -11.458 1.00 95.88 92 LYS A O 1
ATOM 705 N N . LYS A 1 93 ? 15.630 8.369 -12.114 1.00 95.62 93 LYS A N 1
ATOM 706 C CA . LYS A 1 93 ? 15.823 8.847 -13.492 1.00 95.62 93 LYS A CA 1
ATOM 707 C C . LYS A 1 93 ? 14.971 8.097 -14.520 1.00 95.62 93 LYS A C 1
ATOM 709 O O . LYS A 1 93 ? 14.973 8.492 -15.678 1.00 95.62 93 LYS A O 1
ATOM 714 N N . MET A 1 94 ? 14.322 7.009 -14.116 1.00 96.50 94 MET A N 1
ATOM 715 C CA . MET A 1 94 ? 13.422 6.225 -14.955 1.00 96.50 94 MET A CA 1
ATOM 716 C C . MET A 1 94 ? 12.030 6.836 -14.895 1.00 96.50 94 MET A C 1
ATOM 718 O O . MET A 1 94 ? 11.624 7.371 -13.863 1.00 96.50 94 MET A O 1
ATOM 722 N N . GLU A 1 95 ? 11.292 6.726 -15.994 1.00 96.56 95 GLU A N 1
ATOM 723 C CA . GLU A 1 95 ? 9.987 7.374 -16.142 1.00 96.56 95 GLU A CA 1
ATOM 724 C C . GLU A 1 95 ? 8.977 6.871 -15.102 1.00 96.56 95 GLU A C 1
ATOM 726 O O . GLU A 1 95 ? 8.219 7.658 -14.543 1.00 96.56 95 GLU A O 1
ATOM 731 N N . GLY A 1 96 ? 9.012 5.569 -14.805 1.00 96.56 96 GLY A N 1
ATOM 732 C CA . GLY A 1 96 ? 8.050 4.906 -13.927 1.00 96.56 96 GLY A CA 1
ATOM 733 C C . GLY A 1 96 ? 8.186 5.201 -12.433 1.00 96.56 96 GLY A C 1
ATOM 734 O O . GLY A 1 96 ? 7.293 4.835 -11.669 1.00 96.56 96 GLY A O 1
ATOM 735 N N . PHE A 1 97 ? 9.276 5.827 -11.981 1.00 98.19 97 PHE A N 1
ATOM 736 C CA . PHE A 1 97 ? 9.499 6.016 -10.548 1.00 98.19 97 PHE A CA 1
ATOM 737 C C . PHE A 1 97 ? 8.497 7.009 -9.958 1.00 98.19 97 PHE A C 1
ATOM 739 O O . PHE A 1 97 ? 8.462 8.169 -10.354 1.00 98.19 97 PHE A O 1
ATOM 746 N N . GLY A 1 98 ? 7.712 6.559 -8.979 1.00 97.94 98 GLY A N 1
ATOM 747 C CA . GLY A 1 98 ? 6.721 7.402 -8.300 1.00 97.94 98 GLY A CA 1
ATOM 748 C C . GLY A 1 98 ? 5.449 7.692 -9.096 1.00 97.94 98 GLY A C 1
ATOM 749 O O . GLY A 1 98 ? 4.568 8.359 -8.570 1.00 97.94 98 GLY A O 1
ATOM 750 N N . GLN A 1 99 ? 5.290 7.166 -10.316 1.00 97.94 99 GLN A N 1
ATOM 751 C CA . GLN A 1 99 ? 4.105 7.447 -11.142 1.00 97.94 99 GLN A CA 1
ATOM 752 C C . GLN A 1 99 ? 2.789 6.987 -10.503 1.00 97.94 99 GLN A C 1
ATOM 754 O O . GLN A 1 99 ? 1.727 7.495 -10.850 1.00 97.94 99 GLN A O 1
ATOM 759 N N . LEU A 1 100 ? 2.850 6.033 -9.569 1.00 97.62 100 LEU A N 1
ATOM 760 C CA . LEU A 1 100 ? 1.696 5.476 -8.868 1.00 97.62 100 LEU A CA 1
ATOM 761 C C . LEU A 1 100 ? 1.742 5.744 -7.352 1.00 97.62 100 LEU A C 1
ATOM 763 O O . LEU A 1 100 ? 1.198 4.964 -6.573 1.00 97.62 100 LEU A O 1
ATOM 767 N N . GLU A 1 101 ? 2.395 6.825 -6.909 1.00 96.44 101 GLU A N 1
ATOM 768 C CA . GLU A 1 101 ? 2.520 7.182 -5.482 1.00 96.44 101 GLU A CA 1
ATOM 769 C C . GLU A 1 101 ? 1.179 7.480 -4.788 1.00 96.44 101 GLU A C 1
ATOM 771 O O . GLU A 1 101 ? 1.047 7.257 -3.588 1.00 96.44 101 GLU A O 1
ATOM 776 N N . GLN A 1 102 ? 0.172 7.932 -5.542 1.00 95.38 102 GLN A N 1
ATOM 777 C CA . GLN A 1 102 ? -1.168 8.229 -5.021 1.00 95.38 102 GLN A CA 1
ATOM 778 C C . GLN A 1 102 ? -2.045 6.975 -4.885 1.00 95.38 102 GLN A C 1
ATOM 780 O O . GLN A 1 102 ? -3.143 7.039 -4.335 1.00 95.38 102 GLN A O 1
ATOM 785 N N . HIS A 1 103 ? -1.583 5.824 -5.381 1.00 95.56 103 HIS A N 1
ATOM 786 C CA . HIS A 1 103 ? -2.328 4.575 -5.298 1.00 95.56 103 HIS A CA 1
ATOM 787 C C . HIS A 1 103 ? -1.941 3.769 -4.057 1.00 95.56 103 HIS A C 1
ATOM 789 O O . HIS A 1 103 ? -0.756 3.684 -3.717 1.00 95.56 103 HIS A O 1
ATOM 795 N N . PRO A 1 104 ? -2.899 3.066 -3.423 1.00 94.06 104 PRO A N 1
ATOM 796 C CA . PRO A 1 104 ? -2.572 2.089 -2.400 1.00 94.06 104 PRO A CA 1
ATOM 797 C C . PRO A 1 104 ? -1.583 1.050 -2.932 1.00 94.06 104 PRO A C 1
ATOM 799 O O . PRO A 1 104 ? -1.790 0.451 -3.991 1.00 94.06 104 PRO A O 1
ATOM 802 N N . PHE A 1 105 ? -0.531 0.783 -2.157 1.00 96.62 105 PHE A N 1
ATOM 803 C CA . PHE A 1 105 ? 0.518 -0.171 -2.526 1.00 96.62 105 PHE A CA 1
ATOM 804 C C . PHE A 1 105 ? -0.046 -1.543 -2.928 1.00 96.62 105 PHE A C 1
ATOM 806 O O . PHE A 1 105 ? 0.4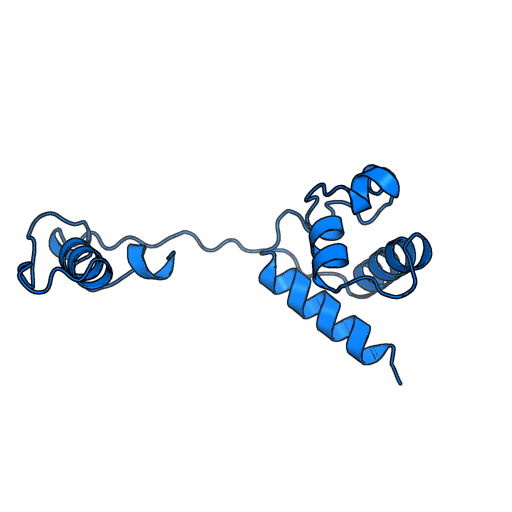34 -2.164 -3.874 1.00 96.62 105 PHE A O 1
ATOM 813 N N . SER A 1 106 ? -1.086 -2.009 -2.229 1.00 95.75 106 SER A N 1
ATOM 814 C CA . SER A 1 106 ? -1.767 -3.274 -2.520 1.00 95.75 106 SER A CA 1
ATOM 815 C C . SER A 1 106 ? -2.384 -3.298 -3.920 1.00 95.75 106 SER A C 1
ATOM 817 O O . SER A 1 106 ? -2.222 -4.284 -4.631 1.00 95.75 106 SER A O 1
ATOM 819 N N . VAL A 1 107 ? -3.026 -2.210 -4.353 1.00 95.94 107 VAL A N 1
ATOM 820 C CA . VAL A 1 107 ? -3.635 -2.100 -5.688 1.00 95.94 107 VAL A CA 1
ATOM 821 C C . VAL A 1 107 ? -2.560 -2.169 -6.771 1.00 95.94 107 VAL A C 1
ATOM 823 O O . VAL A 1 107 ? -2.686 -2.944 -7.720 1.00 95.94 107 VAL A O 1
ATOM 826 N N . VAL A 1 108 ? -1.467 -1.418 -6.608 1.00 97.81 108 VAL A N 1
ATOM 827 C CA . VAL A 1 108 ? -0.344 -1.437 -7.558 1.00 97.81 108 VAL A CA 1
ATOM 828 C C . VAL A 1 108 ? 0.310 -2.821 -7.603 1.00 97.81 108 VAL A C 1
ATOM 830 O O . VAL A 1 108 ? 0.617 -3.325 -8.682 1.00 97.81 108 VAL A O 1
ATOM 833 N N . LEU A 1 109 ? 0.485 -3.478 -6.452 1.00 98.25 109 LEU A N 1
ATOM 834 C CA . LEU A 1 109 ? 1.034 -4.832 -6.367 1.00 98.25 109 LEU A CA 1
ATOM 835 C C . LEU A 1 109 ? 0.185 -5.853 -7.132 1.00 98.25 109 LEU A C 1
ATOM 837 O O . LEU A 1 109 ? 0.742 -6.673 -7.864 1.00 98.25 109 LEU A O 1
ATOM 841 N N . GLU A 1 110 ? -1.140 -5.801 -7.003 1.00 97.25 110 GLU A N 1
ATOM 842 C CA . GLU A 1 110 ? -2.032 -6.702 -7.739 1.00 97.25 110 GLU A CA 1
ATOM 843 C C . GLU A 1 110 ? -1.970 -6.462 -9.251 1.00 97.25 110 GLU A C 1
ATOM 845 O O . GLU A 1 110 ? -1.896 -7.422 -10.020 1.00 97.25 110 GLU A O 1
ATOM 850 N N . LYS A 1 111 ? -1.890 -5.202 -9.696 1.00 97.44 111 LYS A N 1
ATOM 851 C CA . LYS A 1 111 ? -1.706 -4.882 -11.121 1.00 97.44 111 LYS A CA 1
ATOM 852 C C . LYS A 1 111 ? -0.369 -5.398 -11.657 1.00 97.44 111 LYS A C 1
ATOM 854 O O . LYS A 1 111 ? -0.351 -6.038 -12.705 1.00 97.44 111 LYS A O 1
ATOM 859 N N . VAL A 1 112 ? 0.727 -5.211 -10.916 1.00 97.50 112 VAL A N 1
ATOM 860 C CA . VAL A 1 112 ? 2.055 -5.752 -11.270 1.00 97.50 112 VAL A CA 1
ATOM 861 C C . VAL A 1 112 ? 2.026 -7.281 -11.360 1.00 97.50 112 VAL A C 1
ATOM 863 O O . VAL A 1 112 ? 2.550 -7.854 -12.315 1.00 97.50 112 VAL A O 1
ATOM 866 N N . LYS A 1 113 ? 1.394 -7.961 -10.393 1.00 96.81 113 LYS A N 1
ATOM 867 C CA . LYS A 1 113 ? 1.220 -9.423 -10.427 1.00 96.81 113 LYS A CA 1
ATOM 868 C C . LYS A 1 113 ? 0.426 -9.865 -11.654 1.00 96.81 113 LYS A C 1
ATOM 870 O O . LYS A 1 113 ? 0.807 -10.850 -12.280 1.00 96.81 113 LYS A O 1
ATOM 875 N N . ALA A 1 114 ? -0.659 -9.165 -11.983 1.00 95.50 114 ALA A N 1
ATOM 876 C CA . ALA A 1 114 ? -1.505 -9.494 -13.123 1.00 95.50 114 ALA A CA 1
ATOM 877 C C . ALA A 1 114 ? -0.727 -9.408 -14.444 1.00 95.50 114 ALA A C 1
ATOM 879 O O . ALA A 1 114 ? -0.710 -10.376 -15.199 1.00 95.50 114 ALA A O 1
ATOM 880 N N . ILE A 1 115 ? -0.003 -8.309 -14.687 1.00 94.50 115 ILE A N 1
ATOM 881 C CA . ILE A 1 115 ? 0.750 -8.159 -15.940 1.00 94.50 115 ILE A CA 1
ATOM 882 C C . ILE A 1 115 ? 1.909 -9.154 -16.053 1.00 94.50 115 ILE A C 1
ATOM 884 O O . ILE A 1 115 ? 2.133 -9.713 -17.120 1.00 94.50 115 ILE A O 1
ATOM 888 N N . ARG A 1 116 ? 2.598 -9.463 -14.945 1.00 90.38 116 ARG A N 1
ATOM 889 C CA . ARG A 1 116 ? 3.721 -10.411 -14.960 1.00 90.38 116 ARG A CA 1
ATOM 890 C C . ARG A 1 116 ? 3.285 -11.863 -15.094 1.00 90.38 116 ARG A C 1
ATOM 892 O O . ARG A 1 116 ? 4.052 -12.651 -15.630 1.00 90.38 116 ARG A O 1
ATOM 899 N N . LYS A 1 117 ? 2.079 -12.226 -14.646 1.00 83.25 117 LYS A N 1
ATOM 900 C CA . LYS A 1 117 ? 1.491 -13.543 -14.946 1.00 83.25 117 LYS A CA 1
ATOM 901 C C . LYS A 1 117 ? 1.216 -13.699 -16.443 1.00 83.25 117 LYS A C 1
ATOM 903 O O . LYS A 1 117 ? 1.450 -14.773 -16.983 1.00 83.25 117 LYS A O 1
ATOM 908 N N . ASN A 1 118 ? 0.794 -12.624 -17.108 1.00 69.69 118 ASN A N 1
ATOM 909 C CA . ASN A 1 118 ? 0.490 -12.632 -18.539 1.00 69.69 118 ASN A CA 1
ATOM 910 C C . ASN A 1 118 ? 1.741 -12.636 -19.439 1.00 69.69 118 ASN A C 1
ATOM 912 O O . ASN A 1 118 ? 1.611 -12.864 -20.634 1.00 69.69 118 ASN A O 1
ATOM 916 N N . SER A 1 119 ? 2.941 -12.396 -18.896 1.00 58.94 119 SER A N 1
ATOM 917 C CA . SER A 1 119 ? 4.213 -12.441 -19.642 1.00 58.94 119 SER A CA 1
ATOM 918 C C . SER A 1 119 ? 4.935 -13.799 -19.584 1.00 58.94 119 SER A C 1
ATOM 920 O O . SER A 1 119 ? 6.039 -13.908 -20.108 1.00 58.94 119 SER A O 1
ATOM 922 N N . VAL A 1 120 ? 4.367 -14.809 -18.908 1.00 48.81 120 VAL A N 1
ATOM 923 C CA . VAL A 1 120 ? 4.955 -16.163 -18.746 1.00 48.81 120 VAL A CA 1
ATOM 924 C C . VAL A 1 120 ? 4.183 -17.205 -19.577 1.00 48.81 120 VAL A C 1
ATOM 926 O O . VAL A 1 120 ? 4.102 -18.374 -19.208 1.00 48.81 120 VAL A O 1
ATOM 929 N N . VAL A 1 121 ? 3.602 -16.783 -20.704 1.00 36.66 121 VAL A N 1
ATOM 930 C CA . VAL A 1 121 ? 3.018 -17.666 -21.729 1.00 36.66 121 VAL A CA 1
ATOM 931 C C . VAL A 1 121 ? 3.725 -17.419 -23.049 1.00 36.66 121 VAL A C 1
ATOM 933 O O . VAL A 1 121 ? 3.889 -16.228 -23.393 1.00 36.66 121 VAL A O 1
#

Foldseek 3Di:
DVCLQQDLFANVCVVCVVVVNNPDDRAPCPDCNNVVNRDDDDDDDDDDDDLVVLVVQLVVLCVLDDVDDDLLNSLCQQLQNDDPSCVVSVSVPGPRGNVCVSPDSVVSSVSSVVVVVVVPD

Radius of gyration: 20.8 Å; chains: 1; bounding box: 44×27×54 Å